Protein AF-A0A7W7MZM3-F1 (afdb_monomer_lite)

Radius of gyration: 17.09 Å; chains: 1; bounding box: 54×42×37 Å

Sequence (98 aa):
MDRCAGPLRHDLQAHPLDRPEAWRRADAWYTRTTGGRPVLLSVESFDHGFIARPAIPPPEAPDHVLIIDRDTAALTLWPAYATDTLATQYGRYRRGEL

Foldseek 3Di:
DDDDDDPPPPPPPLQQQDQVNLVVVVQVVVCVVVVNDGFQWDWDDDDFFIKIAGPDADPPHAQWIWTQGRRPRDTDIDHNDDPVVCVVVVVCVVVVND

Secondary structure (DSSP, 8-state):
--------------PPPPHHHHHHHHHHHHHHHTTS----EEEEEETTEEEEEESS--TTS-SEEEEEETTT--EEEEE---HHHHHHHHHHHHTT--

Organism: NCBI:txid79909

pLDDT: mean 77.46, std 14.19, range [42.84, 91.88]

Structure (mmCIF, N/CA/C/O backbone):
data_AF-A0A7W7MZM3-F1
#
_entry.id   AF-A0A7W7MZM3-F1
#
loop_
_atom_site.group_PDB
_atom_site.id
_atom_site.type_symbol
_atom_site.label_atom_id
_atom_site.label_alt_id
_atom_site.label_comp_id
_atom_site.label_asym_id
_atom_site.label_entity_id
_atom_site.label_seq_id
_atom_site.pdbx_PDB_ins_code
_atom_site.Cartn_x
_atom_site.Cartn_y
_atom_site.Cartn_z
_atom_site.occup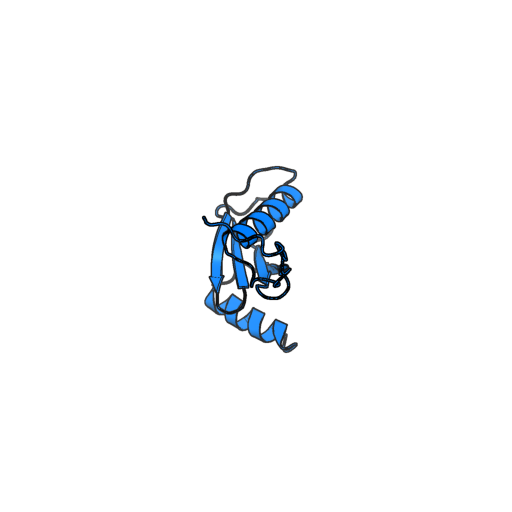ancy
_atom_site.B_iso_or_equiv
_atom_site.auth_seq_id
_atom_site.auth_comp_id
_atom_site.auth_asym_id
_atom_site.auth_atom_id
_atom_site.pdbx_PDB_model_num
ATOM 1 N N . MET A 1 1 ? -37.501 29.417 -17.110 1.00 42.84 1 MET A N 1
ATOM 2 C CA . MET A 1 1 ? -36.208 29.197 -17.785 1.00 42.84 1 MET A CA 1
ATOM 3 C C . MET A 1 1 ? -35.166 28.966 -16.714 1.00 42.84 1 MET A C 1
ATOM 5 O O . MET A 1 1 ? -34.917 29.834 -15.894 1.00 42.84 1 MET A O 1
ATOM 9 N N . ASP A 1 2 ? -34.709 27.726 -16.703 1.00 45.38 2 ASP A N 1
ATOM 10 C CA . ASP A 1 2 ? -33.687 27.083 -15.888 1.00 45.38 2 ASP A CA 1
ATOM 11 C C . ASP A 1 2 ? -32.364 27.870 -15.794 1.00 45.38 2 ASP A C 1
ATOM 13 O O . ASP A 1 2 ? -31.827 28.273 -16.827 1.00 45.38 2 ASP A O 1
ATOM 17 N N . ARG A 1 3 ? -31.805 28.033 -14.586 1.00 46.84 3 ARG A N 1
ATOM 18 C CA . ARG A 1 3 ? -30.580 27.323 -14.157 1.00 46.84 3 ARG A CA 1
ATOM 19 C C . ARG A 1 3 ? -30.093 27.785 -12.782 1.00 46.84 3 ARG A C 1
ATOM 21 O O . ARG A 1 3 ? -29.882 28.965 -12.520 1.00 46.84 3 ARG A O 1
ATOM 28 N N . CYS A 1 4 ? -29.890 26.786 -11.934 1.00 50.69 4 CYS A N 1
ATOM 29 C CA . CYS A 1 4 ? -29.319 26.841 -10.600 1.00 50.69 4 CYS A CA 1
ATOM 30 C C . CYS A 1 4 ? -27.889 27.405 -10.603 1.00 50.69 4 CYS A C 1
ATOM 32 O O . CYS A 1 4 ? -27.038 26.935 -11.353 1.00 50.69 4 CYS A O 1
ATOM 34 N N . ALA A 1 5 ? -27.606 28.330 -9.687 1.00 53.38 5 ALA A N 1
ATOM 35 C CA . ALA A 1 5 ? -26.254 28.665 -9.252 1.00 53.38 5 ALA A CA 1
ATOM 36 C C . ALA A 1 5 ? -26.147 28.348 -7.754 1.00 53.38 5 ALA A C 1
ATOM 38 O 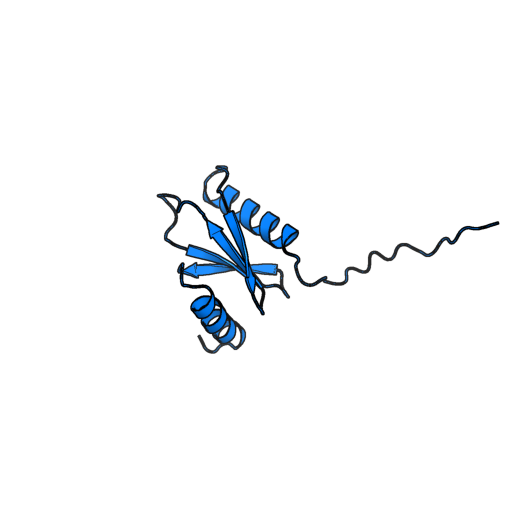O . ALA A 1 5 ? -26.272 29.221 -6.899 1.00 53.38 5 ALA A O 1
ATOM 39 N N . GLY A 1 6 ? -26.000 27.059 -7.437 1.00 50.56 6 GLY A N 1
ATOM 40 C CA . GLY A 1 6 ? -25.567 26.631 -6.110 1.00 50.56 6 GLY A CA 1
ATOM 41 C C . GLY A 1 6 ? -24.052 26.832 -6.002 1.00 50.56 6 GLY A C 1
ATOM 42 O O . GLY A 1 6 ? -23.345 26.503 -6.957 1.00 50.56 6 GLY A O 1
ATOM 43 N N . PRO A 1 7 ? -23.527 27.389 -4.898 1.00 50.47 7 PRO A N 1
ATOM 44 C CA . PRO A 1 7 ? -22.091 27.552 -4.738 1.00 50.47 7 PRO A CA 1
ATOM 45 C C . PRO A 1 7 ? -21.431 26.170 -4.738 1.00 50.47 7 PRO A C 1
ATOM 47 O O . PRO A 1 7 ? -21.814 25.301 -3.954 1.00 50.47 7 PRO A O 1
ATOM 50 N N . LEU A 1 8 ? -20.444 25.977 -5.617 1.00 49.19 8 LEU A N 1
ATOM 51 C CA . LEU A 1 8 ? -19.554 24.818 -5.612 1.00 49.19 8 LEU A CA 1
ATOM 52 C C . LEU A 1 8 ? -18.742 24.853 -4.315 1.00 49.19 8 LEU A C 1
ATOM 54 O O . LEU A 1 8 ? -17.628 25.374 -4.256 1.00 49.19 8 LEU A O 1
ATOM 58 N N . ARG A 1 9 ? -19.329 24.319 -3.246 1.00 46.00 9 ARG A N 1
ATOM 59 C CA . ARG A 1 9 ? -18.569 23.839 -2.108 1.00 46.00 9 ARG A CA 1
ATOM 60 C C . ARG A 1 9 ? -17.802 22.632 -2.622 1.00 46.00 9 ARG A C 1
ATOM 62 O O . ARG A 1 9 ? -18.361 21.555 -2.786 1.00 46.00 9 ARG A O 1
ATOM 69 N N . HIS A 1 10 ? -16.517 22.823 -2.899 1.00 51.19 10 HIS A N 1
ATOM 70 C CA . HIS A 1 10 ? -15.565 21.734 -2.752 1.00 51.19 10 HIS A CA 1
ATOM 71 C C . HIS A 1 10 ? -15.543 21.414 -1.260 1.00 51.19 10 HIS A C 1
ATOM 73 O O . HIS A 1 10 ? -14.664 21.864 -0.526 1.00 51.19 10 HIS A O 1
ATOM 79 N N . ASP A 1 11 ? -16.583 20.725 -0.791 1.00 44.84 11 ASP A N 1
ATOM 80 C CA . ASP A 1 11 ? -16.490 19.978 0.436 1.00 44.84 11 ASP A CA 1
ATOM 81 C C . ASP A 1 11 ? -15.288 19.063 0.210 1.00 44.84 11 ASP A C 1
ATOM 83 O O . ASP A 1 11 ? -15.345 18.093 -0.544 1.00 44.84 11 ASP A O 1
ATOM 87 N N . LEU A 1 12 ? -14.164 19.422 0.829 1.00 52.12 12 LEU A N 1
ATOM 88 C CA . LEU A 1 12 ? -13.101 18.506 1.206 1.00 52.12 12 LEU A CA 1
ATOM 89 C C . LEU A 1 12 ? -13.717 17.488 2.175 1.00 52.12 12 LEU A C 1
ATOM 91 O O . LEU A 1 12 ? -13.302 17.369 3.325 1.00 52.12 12 LEU A O 1
ATOM 95 N N . GLN A 1 13 ? -14.748 16.758 1.735 1.00 47.34 13 GLN A N 1
ATOM 96 C CA . GLN A 1 13 ? -14.983 15.442 2.265 1.00 47.34 13 GLN A CA 1
ATOM 97 C C . GLN A 1 13 ? -13.654 14.756 2.014 1.00 47.34 13 GLN A C 1
ATOM 99 O O . GLN A 1 13 ? -13.225 14.612 0.868 1.00 47.34 13 GLN A O 1
ATOM 104 N N . ALA A 1 14 ? -12.956 14.438 3.098 1.00 52.91 14 ALA A N 1
ATOM 105 C CA . ALA A 1 14 ? -11.931 13.423 3.087 1.00 52.91 14 ALA A CA 1
ATOM 106 C C . ALA A 1 14 ? -12.628 12.161 2.570 1.00 52.91 14 ALA A C 1
ATOM 108 O O . ALA A 1 14 ? -13.188 11.377 3.333 1.00 52.91 14 ALA A O 1
ATOM 109 N N . HIS A 1 15 ? -12.756 12.058 1.249 1.00 58.44 15 HIS A N 1
ATOM 110 C CA . HIS A 1 15 ? -13.310 10.892 0.620 1.00 58.44 15 HIS A CA 1
ATOM 111 C C . HIS A 1 15 ? -12.348 9.773 0.979 1.00 58.44 15 HIS A C 1
ATOM 113 O O . HIS A 1 15 ? -11.133 9.970 0.844 1.00 58.44 15 HIS A O 1
ATOM 119 N N . PRO A 1 16 ? -12.869 8.637 1.474 1.00 69.69 16 PRO A N 1
ATOM 120 C CA . PRO A 1 16 ? -12.045 7.470 1.702 1.00 69.69 16 PRO A CA 1
ATOM 121 C C . PRO A 1 16 ? -11.203 7.260 0.454 1.00 69.69 16 PRO A C 1
ATOM 123 O O . PRO A 1 16 ? -11.744 7.288 -0.656 1.00 69.69 16 PRO A O 1
ATOM 126 N N . LEU A 1 17 ? -9.893 7.134 0.643 1.00 82.00 17 LEU A N 1
ATOM 127 C CA . LEU A 1 17 ? -8.943 7.038 -0.452 1.00 82.00 17 LEU A CA 1
ATOM 128 C C . LEU A 1 17 ? -9.449 6.015 -1.476 1.00 82.00 17 LEU A C 1
ATOM 130 O O . LEU A 1 17 ? -9.841 4.898 -1.118 1.00 82.00 17 LEU A O 1
ATOM 134 N N . ASP A 1 18 ? -9.510 6.423 -2.739 1.00 85.00 18 ASP A N 1
ATOM 135 C CA . ASP A 1 18 ? -9.975 5.564 -3.816 1.00 85.00 18 ASP A CA 1
ATOM 136 C C . ASP A 1 18 ? -8.805 4.783 -4.434 1.00 85.00 18 ASP A C 1
ATOM 138 O O . ASP A 1 18 ? -7.625 5.034 -4.169 1.00 85.00 18 ASP A O 1
ATOM 142 N N . ARG A 1 19 ? -9.132 3.769 -5.243 1.00 85.12 19 ARG A N 1
ATOM 143 C CA . ARG A 1 19 ? -8.116 2.921 -5.881 1.00 85.12 19 ARG A CA 1
ATOM 144 C C . ARG A 1 19 ? -7.213 3.710 -6.850 1.00 85.12 19 ARG A C 1
ATOM 146 O O . ARG A 1 19 ? -6.003 3.487 -6.797 1.00 85.12 19 ARG A O 1
ATOM 153 N N . PRO A 1 20 ? -7.732 4.597 -7.725 1.00 88.44 20 PRO A N 1
ATOM 154 C CA . PRO A 1 20 ? -6.884 5.414 -8.596 1.00 88.44 20 PRO A CA 1
ATOM 155 C C . PRO A 1 20 ? -5.883 6.284 -7.830 1.00 88.44 20 PRO A C 1
ATOM 157 O O . PRO A 1 20 ? -4.718 6.382 -8.216 1.00 88.44 20 PRO A O 1
ATOM 160 N N . GLU A 1 21 ? -6.307 6.882 -6.722 1.00 87.50 21 GLU A N 1
ATOM 161 C CA . GLU A 1 21 ? -5.454 7.716 -5.890 1.00 87.50 21 GLU A CA 1
ATOM 162 C C . GLU A 1 21 ? -4.434 6.890 -5.097 1.00 87.50 21 GLU A C 1
ATOM 164 O O . GLU A 1 21 ? -3.276 7.299 -4.974 1.00 87.50 21 GLU A O 1
ATOM 169 N N . ALA A 1 22 ? -4.816 5.699 -4.622 1.00 90.50 22 ALA A N 1
ATOM 170 C CA . ALA A 1 22 ? -3.877 4.731 -4.051 1.00 90.50 22 ALA A CA 1
ATOM 171 C C . ALA A 1 22 ? -2.751 4.403 -5.034 1.00 90.50 22 ALA A C 1
ATOM 173 O O . ALA A 1 22 ? -1.574 4.424 -4.671 1.00 90.50 22 ALA A O 1
ATOM 174 N N . TRP A 1 23 ? -3.119 4.143 -6.291 1.00 89.06 23 TRP A N 1
ATOM 175 C CA . TRP A 1 23 ? -2.167 3.840 -7.350 1.00 89.06 23 TRP A CA 1
ATOM 176 C C . TRP A 1 23 ? -1.236 5.017 -7.625 1.00 89.06 23 TRP A C 1
ATOM 178 O O . TRP A 1 23 ? -0.025 4.825 -7.620 1.00 89.06 23 TRP A O 1
ATOM 188 N N . ARG A 1 24 ? -1.764 6.244 -7.756 1.00 88.00 24 ARG A N 1
ATOM 189 C CA . ARG A 1 24 ? -0.929 7.443 -7.960 1.00 88.00 24 ARG A CA 1
ATOM 190 C C . ARG A 1 24 ? 0.084 7.650 -6.836 1.00 88.00 24 ARG A C 1
ATOM 192 O O . ARG A 1 24 ? 1.234 7.988 -7.105 1.00 88.00 24 ARG A O 1
ATOM 199 N N . ARG A 1 25 ? -0.323 7.444 -5.580 1.00 89.38 25 ARG A N 1
ATOM 200 C CA . ARG A 1 25 ? 0.579 7.578 -4.425 1.00 89.38 25 ARG A CA 1
ATOM 201 C C . ARG A 1 25 ? 1.652 6.494 -4.401 1.00 89.38 25 ARG A C 1
ATOM 203 O O . ARG A 1 25 ? 2.811 6.804 -4.132 1.00 89.38 25 ARG A O 1
ATOM 210 N N . ALA A 1 26 ? 1.277 5.252 -4.698 1.00 89.44 26 ALA A N 1
ATOM 211 C CA . ALA A 1 26 ? 2.225 4.150 -4.790 1.00 89.44 26 ALA A CA 1
ATOM 212 C C . ALA A 1 26 ? 3.234 4.376 -5.924 1.00 89.44 26 ALA A C 1
ATOM 214 O O . ALA A 1 26 ? 4.437 4.301 -5.691 1.00 89.44 26 ALA A O 1
ATOM 215 N N . ASP A 1 27 ? 2.758 4.723 -7.118 1.00 86.81 27 ASP A N 1
ATOM 216 C CA . ASP A 1 27 ? 3.593 4.987 -8.291 1.00 86.81 27 ASP A CA 1
ATOM 217 C C . ASP A 1 27 ? 4.592 6.125 -8.041 1.00 86.81 27 ASP A C 1
ATOM 219 O O . ASP A 1 27 ? 5.791 5.965 -8.277 1.00 86.81 27 ASP A O 1
ATOM 223 N N . ALA A 1 28 ? 4.140 7.233 -7.443 1.00 88.44 28 ALA A N 1
ATOM 224 C CA . ALA A 1 28 ? 5.017 8.337 -7.063 1.00 88.44 28 ALA A CA 1
ATOM 225 C C . ALA A 1 28 ? 6.085 7.914 -6.037 1.00 88.44 28 ALA A C 1
ATOM 227 O O . ALA A 1 28 ? 7.241 8.335 -6.140 1.00 88.44 28 ALA A O 1
ATOM 228 N N . TRP A 1 29 ? 5.722 7.077 -5.058 1.00 87.50 29 TRP A N 1
ATOM 229 C CA . TRP A 1 29 ? 6.666 6.556 -4.068 1.00 87.50 29 TRP A CA 1
ATOM 230 C C . TRP A 1 29 ? 7.714 5.650 -4.724 1.00 87.50 29 TRP A C 1
ATOM 232 O O . TRP A 1 29 ? 8.908 5.895 -4.575 1.00 87.50 29 TRP A O 1
ATOM 242 N N . TYR A 1 30 ? 7.292 4.658 -5.512 1.00 82.25 30 TYR A N 1
ATOM 243 C CA . TYR A 1 30 ? 8.206 3.720 -6.172 1.00 82.25 30 TYR A CA 1
ATOM 244 C C . TYR A 1 30 ? 9.088 4.399 -7.221 1.00 82.25 30 TYR A C 1
ATOM 246 O O . TYR A 1 30 ? 10.285 4.116 -7.278 1.00 82.25 30 TYR A O 1
ATOM 254 N N . THR A 1 31 ? 8.547 5.338 -8.000 1.00 83.94 31 THR A N 1
ATOM 255 C CA . THR A 1 31 ? 9.326 6.145 -8.951 1.00 83.94 31 THR A CA 1
ATOM 256 C C . THR A 1 31 ? 10.409 6.936 -8.221 1.00 83.94 31 THR A C 1
ATOM 258 O O . THR A 1 31 ? 11.553 6.983 -8.669 1.00 83.94 31 THR A O 1
ATOM 261 N N . ARG A 1 32 ? 10.097 7.513 -7.054 1.00 83.50 32 ARG A N 1
ATOM 262 C CA . ARG A 1 32 ? 11.085 8.226 -6.233 1.00 83.50 32 ARG A CA 1
ATOM 263 C C . ARG A 1 32 ? 12.168 7.293 -5.693 1.00 83.50 32 ARG A C 1
ATOM 265 O O . ARG A 1 32 ? 13.342 7.647 -5.745 1.00 83.50 32 ARG A O 1
ATOM 272 N N . THR A 1 33 ? 11.785 6.121 -5.194 1.00 79.44 33 THR A N 1
ATOM 273 C CA . THR A 1 33 ? 12.711 5.159 -4.572 1.00 79.44 33 THR A CA 1
ATOM 274 C C . THR A 1 33 ? 13.619 4.473 -5.596 1.00 79.44 33 THR A C 1
ATOM 276 O O . THR A 1 33 ? 14.765 4.172 -5.289 1.00 79.44 33 THR A O 1
ATOM 279 N N . THR A 1 34 ? 13.153 4.271 -6.830 1.00 75.06 34 THR A N 1
ATOM 280 C CA . THR A 1 34 ? 13.920 3.612 -7.910 1.00 75.06 34 THR A CA 1
ATOM 281 C C . THR A 1 34 ? 14.687 4.585 -8.813 1.00 75.06 34 THR A C 1
ATOM 283 O O . THR A 1 34 ? 15.141 4.209 -9.896 1.00 75.06 34 THR A O 1
ATOM 286 N N . GLY A 1 35 ? 14.820 5.851 -8.405 1.00 79.81 35 GLY A N 1
ATOM 287 C CA . GLY A 1 35 ? 15.556 6.857 -9.173 1.00 79.81 35 GLY A CA 1
ATOM 288 C C . GLY A 1 35 ? 14.888 7.240 -10.499 1.00 79.81 35 GLY A C 1
ATOM 289 O O . GLY A 1 35 ? 15.578 7.570 -11.460 1.00 79.81 35 GLY A O 1
ATOM 290 N N . GLY A 1 36 ? 13.557 7.185 -10.568 1.00 74.50 36 GLY A N 1
ATOM 291 C CA . GLY A 1 36 ? 12.768 7.595 -11.732 1.00 74.50 36 GLY A CA 1
ATOM 292 C C . GLY A 1 36 ? 12.382 6.464 -12.685 1.00 74.50 36 GLY A C 1
ATOM 293 O O . GLY A 1 36 ? 11.909 6.741 -13.786 1.00 74.50 36 GLY A O 1
ATOM 294 N N . ARG A 1 37 ? 12.591 5.197 -12.305 1.00 73.69 37 ARG A N 1
ATOM 295 C CA . ARG A 1 37 ? 12.220 4.056 -13.149 1.00 73.69 37 ARG A CA 1
ATOM 296 C C . ARG A 1 37 ? 10.743 3.704 -12.944 1.00 73.69 37 ARG A C 1
ATOM 298 O O . ARG A 1 37 ? 10.318 3.553 -11.801 1.00 73.69 37 ARG A O 1
ATOM 305 N N . PRO A 1 38 ? 9.959 3.535 -14.022 1.00 70.50 38 PRO A N 1
ATOM 306 C CA . PRO A 1 38 ? 8.585 3.078 -13.889 1.00 70.50 38 PRO A CA 1
ATOM 307 C C . PRO A 1 38 ? 8.577 1.655 -13.321 1.00 70.50 38 PRO A C 1
ATOM 309 O O . PRO A 1 38 ? 9.232 0.758 -13.857 1.00 70.50 38 PRO A O 1
ATOM 312 N N . VAL A 1 39 ? 7.837 1.452 -12.233 1.00 77.44 39 VAL A N 1
ATOM 313 C CA . VAL A 1 39 ? 7.641 0.139 -11.611 1.00 77.44 39 VAL A CA 1
ATOM 314 C C . VAL A 1 39 ? 6.236 -0.329 -11.947 1.00 77.44 39 VAL A C 1
ATOM 316 O O . VAL A 1 39 ? 5.262 0.381 -11.712 1.00 77.44 39 VAL A O 1
ATOM 319 N N . LEU A 1 40 ? 6.110 -1.537 -12.497 1.00 82.56 40 LEU A N 1
ATOM 320 C CA . LEU A 1 40 ? 4.796 -2.128 -12.719 1.00 82.56 40 LEU A CA 1
ATOM 321 C C . LEU A 1 40 ? 4.201 -2.516 -11.361 1.00 82.56 40 LEU A C 1
ATOM 323 O O . LEU A 1 40 ? 4.717 -3.412 -10.694 1.00 82.56 40 LEU A O 1
ATOM 327 N N . LEU A 1 41 ? 3.134 -1.831 -10.953 1.00 85.38 41 LEU A N 1
ATOM 328 C CA . LEU A 1 41 ? 2.502 -1.989 -9.644 1.00 85.38 41 LEU A CA 1
ATOM 329 C C . LEU A 1 41 ? 1.082 -2.532 -9.784 1.00 85.38 41 LEU A C 1
ATOM 331 O O . LEU A 1 41 ? 0.284 -2.019 -10.569 1.00 85.38 41 LEU A O 1
ATOM 335 N N . SER A 1 42 ? 0.758 -3.530 -8.968 1.00 87.19 42 SER A N 1
ATOM 336 C CA . SER A 1 42 ? -0.608 -4.002 -8.744 1.00 87.19 42 SER A CA 1
ATOM 337 C C . SER A 1 42 ? -1.130 -3.423 -7.437 1.00 87.19 42 SER A C 1
ATOM 339 O O . SER A 1 42 ? -0.447 -3.490 -6.419 1.00 87.19 42 SER A O 1
ATOM 341 N N . VAL A 1 43 ? -2.331 -2.843 -7.461 1.00 89.12 43 VAL A N 1
ATOM 342 C CA . VAL A 1 43 ? -2.979 -2.282 -6.270 1.00 89.12 43 VAL A CA 1
ATOM 343 C C . VAL A 1 43 ? -4.221 -3.092 -5.938 1.00 89.12 43 VAL A C 1
ATOM 345 O O . VAL A 1 43 ? -5.202 -3.089 -6.684 1.00 89.12 43 VAL A O 1
ATOM 348 N N . GLU A 1 44 ? -4.184 -3.755 -4.792 1.00 89.88 44 GLU A N 1
ATOM 349 C CA . GLU A 1 44 ? -5.273 -4.564 -4.258 1.00 89.88 44 GLU A CA 1
ATOM 350 C C . GLU A 1 44 ? -5.961 -3.814 -3.118 1.00 89.88 44 GLU A C 1
ATOM 352 O O . GLU A 1 44 ? -5.310 -3.262 -2.238 1.00 89.88 44 GLU A O 1
ATOM 357 N N . SER A 1 45 ? -7.290 -3.763 -3.127 1.00 86.75 45 SER A N 1
ATOM 358 C CA . SER A 1 45 ? -8.070 -3.166 -2.039 1.00 86.75 45 SER A CA 1
ATOM 359 C C . SER A 1 45 ? -8.348 -4.191 -0.946 1.00 86.75 45 SER A C 1
ATOM 361 O O . SER A 1 45 ? -8.727 -5.316 -1.265 1.00 86.75 45 SER A O 1
ATOM 363 N N . PHE A 1 46 ? -8.259 -3.773 0.313 1.00 85.56 46 PHE A N 1
ATOM 364 C CA . PHE A 1 46 ? -8.675 -4.553 1.480 1.00 85.56 46 PHE A CA 1
ATOM 365 C C . PHE A 1 46 ? -9.468 -3.670 2.458 1.00 85.56 46 PHE A C 1
ATOM 367 O O . PHE A 1 46 ? -9.662 -2.478 2.207 1.00 85.56 46 PHE A O 1
ATOM 374 N N . ASP A 1 47 ? -9.937 -4.243 3.566 1.00 83.19 47 ASP A N 1
ATOM 375 C CA . ASP A 1 47 ? -10.877 -3.581 4.485 1.00 83.19 47 ASP A CA 1
ATOM 376 C C . ASP A 1 47 ? -10.376 -2.237 5.033 1.00 83.19 47 ASP A C 1
ATOM 378 O O . ASP A 1 47 ? -11.155 -1.293 5.169 1.00 83.19 47 ASP A O 1
ATOM 382 N N . HIS A 1 48 ? -9.072 -2.113 5.292 1.00 82.88 48 HIS A N 1
ATOM 383 C CA . HIS A 1 48 ? -8.486 -0.922 5.918 1.00 82.88 48 HIS A CA 1
ATOM 384 C C . HIS A 1 48 ? -7.691 -0.028 4.957 1.00 82.88 48 HIS A C 1
ATOM 386 O O . HIS A 1 48 ? -7.136 0.986 5.385 1.00 82.88 48 HIS A O 1
ATOM 392 N N . GLY A 1 49 ? -7.607 -0.374 3.670 1.00 89.75 49 GLY A N 1
ATOM 393 C CA . GLY A 1 49 ? -6.684 0.314 2.776 1.00 89.75 49 GLY A CA 1
ATOM 394 C C . GLY A 1 49 ? -6.474 -0.347 1.427 1.00 89.75 49 GLY A C 1
ATOM 395 O O . GLY A 1 49 ? -7.312 -1.086 0.905 1.00 89.75 49 GLY A O 1
ATOM 396 N N . PHE A 1 50 ? -5.302 -0.074 0.871 1.00 91.56 50 PHE A N 1
ATOM 397 C CA . PHE A 1 50 ? -4.826 -0.670 -0.365 1.00 91.56 50 PHE A CA 1
ATOM 398 C C . PHE A 1 50 ? -3.414 -1.201 -0.177 1.00 91.56 50 PHE A C 1
ATOM 400 O O . PHE A 1 50 ? -2.612 -0.608 0.538 1.00 91.56 50 PHE A O 1
ATOM 407 N N . ILE A 1 51 ? -3.112 -2.312 -0.830 1.00 91.12 51 ILE A N 1
ATOM 408 C CA . ILE A 1 51 ? -1.788 -2.920 -0.870 1.00 91.12 51 ILE A CA 1
ATOM 409 C C . ILE A 1 51 ? -1.261 -2.707 -2.281 1.00 91.12 51 ILE A C 1
ATOM 411 O O . ILE A 1 51 ? -1.843 -3.209 -3.241 1.00 91.12 51 ILE A O 1
ATOM 415 N N . ALA A 1 52 ? -0.172 -1.961 -2.412 1.00 90.50 52 ALA A N 1
ATOM 416 C CA . ALA A 1 52 ? 0.562 -1.823 -3.656 1.00 90.50 52 ALA A CA 1
ATOM 417 C C . ALA A 1 52 ? 1.742 -2.797 -3.666 1.00 90.50 52 ALA A C 1
ATOM 419 O O . ALA A 1 52 ? 2.624 -2.747 -2.803 1.00 90.50 52 ALA A O 1
ATOM 420 N N . ARG A 1 53 ? 1.739 -3.688 -4.656 1.00 87.31 53 ARG A N 1
ATOM 421 C CA . ARG A 1 53 ? 2.760 -4.712 -4.865 1.00 87.31 53 ARG A CA 1
ATOM 422 C C . ARG A 1 53 ? 3.489 -4.470 -6.182 1.00 87.31 53 ARG A C 1
ATOM 424 O O . ARG A 1 53 ? 2.821 -4.320 -7.208 1.00 87.31 53 ARG A O 1
ATOM 431 N N . PRO A 1 54 ? 4.828 -4.464 -6.197 1.00 84.00 54 PRO A N 1
ATOM 432 C CA . PRO A 1 54 ? 5.577 -4.474 -7.442 1.00 84.00 54 PRO A CA 1
ATOM 433 C C . PRO A 1 54 ? 5.441 -5.846 -8.111 1.00 84.00 54 PRO A C 1
ATOM 435 O O . PRO A 1 54 ? 5.585 -6.879 -7.465 1.00 84.00 54 PRO A O 1
ATOM 438 N N . ALA A 1 55 ? 5.152 -5.861 -9.411 1.00 77.75 55 ALA A N 1
ATOM 439 C CA . ALA A 1 55 ? 5.080 -7.087 -10.207 1.00 77.75 55 ALA A CA 1
ATOM 440 C C . ALA A 1 55 ? 6.467 -7.707 -10.435 1.00 77.75 55 ALA A C 1
ATOM 442 O O . ALA A 1 55 ? 6.585 -8.911 -10.641 1.00 77.75 55 ALA A O 1
ATOM 443 N N . ILE A 1 56 ? 7.511 -6.876 -10.406 1.00 70.69 56 ILE A N 1
ATOM 444 C CA . ILE A 1 56 ? 8.909 -7.296 -10.465 1.00 70.69 56 ILE A CA 1
ATOM 445 C C . ILE A 1 56 ? 9.613 -6.624 -9.283 1.00 70.69 56 ILE A C 1
ATOM 447 O O . ILE A 1 56 ? 9.646 -5.388 -9.252 1.00 70.69 56 ILE A O 1
ATOM 451 N N . PRO A 1 57 ? 10.148 -7.385 -8.311 1.00 64.50 57 PRO A N 1
ATOM 452 C CA . PRO A 1 57 ? 10.896 -6.797 -7.211 1.00 64.50 57 PRO A CA 1
ATOM 453 C C . PRO A 1 57 ? 12.131 -6.080 -7.777 1.00 64.50 57 PRO A C 1
ATOM 455 O O . PRO A 1 57 ? 12.884 -6.674 -8.559 1.00 64.50 57 PRO A O 1
ATOM 458 N N . PRO A 1 58 ? 12.344 -4.792 -7.452 1.00 61.69 58 PRO A N 1
ATOM 459 C CA . PRO A 1 58 ? 13.572 -4.112 -7.828 1.00 61.69 58 PRO A CA 1
ATOM 460 C C . PRO A 1 58 ? 14.765 -4.851 -7.207 1.00 61.69 58 PRO A C 1
ATOM 462 O O . PRO A 1 58 ? 14.690 -5.207 -6.035 1.00 61.69 58 PRO A O 1
ATOM 465 N N . PRO A 1 59 ? 15.893 -5.018 -7.917 1.00 60.34 59 PRO A N 1
ATOM 466 C CA . PRO A 1 59 ? 17.081 -5.670 -7.353 1.00 60.34 59 PRO A CA 1
ATOM 467 C C . PRO A 1 59 ? 17.640 -4.938 -6.118 1.00 60.34 59 PRO A C 1
ATOM 469 O O . PRO A 1 59 ? 18.418 -5.508 -5.362 1.00 60.34 59 PRO A O 1
ATOM 472 N N . GLU A 1 60 ? 17.239 -3.679 -5.923 1.00 59.41 60 GLU A N 1
ATOM 473 C CA . GLU A 1 60 ? 17.701 -2.770 -4.871 1.00 59.41 60 GLU A CA 1
ATOM 474 C C . GLU A 1 60 ? 16.676 -2.582 -3.737 1.00 59.41 60 GLU A C 1
ATOM 476 O O . GLU A 1 60 ? 17.007 -2.002 -2.704 1.00 59.41 60 GLU A O 1
ATOM 481 N N . ALA A 1 61 ? 15.436 -3.055 -3.909 1.00 55.12 61 ALA A N 1
ATOM 482 C CA . ALA A 1 61 ? 14.397 -2.953 -2.891 1.00 55.12 61 ALA A CA 1
ATOM 483 C C . ALA A 1 61 ? 14.134 -4.352 -2.315 1.00 55.12 61 ALA A C 1
ATOM 485 O O . ALA A 1 61 ? 13.835 -5.267 -3.082 1.00 55.12 61 ALA A O 1
ATOM 486 N N . PRO A 1 62 ? 14.223 -4.545 -0.988 1.00 56.66 62 PRO A N 1
ATOM 487 C CA . PRO A 1 62 ? 13.826 -5.810 -0.385 1.00 56.66 62 PRO A CA 1
ATOM 488 C C . PRO A 1 62 ? 12.351 -6.095 -0.701 1.00 56.66 62 PRO A C 1
ATOM 490 O O . PRO A 1 62 ? 11.600 -5.150 -0.956 1.00 56.66 62 PRO A O 1
ATOM 493 N N . ASP A 1 63 ? 11.949 -7.373 -0.688 1.00 71.88 63 ASP A N 1
ATOM 494 C CA . ASP A 1 63 ? 10.573 -7.842 -0.926 1.00 71.88 63 ASP A CA 1
ATOM 495 C C . ASP A 1 63 ? 9.590 -7.186 0.057 1.00 71.88 63 ASP A C 1
ATOM 497 O O . ASP A 1 63 ? 9.230 -7.711 1.118 1.00 71.88 63 ASP A O 1
ATOM 501 N N . HIS A 1 64 ? 9.178 -5.978 -0.296 1.00 81.94 64 HIS A N 1
ATOM 502 C CA . HIS A 1 64 ? 8.353 -5.103 0.499 1.00 81.94 64 HIS A CA 1
ATOM 503 C C . HIS A 1 64 ? 7.195 -4.599 -0.345 1.00 81.94 64 HIS A C 1
ATOM 505 O O . HIS A 1 64 ? 7.328 -4.259 -1.524 1.00 81.94 64 HIS A O 1
ATOM 511 N N . VAL A 1 65 ? 6.046 -4.520 0.304 1.00 87.56 65 VAL A N 1
ATOM 512 C CA . VAL A 1 65 ? 4.809 -4.000 -0.255 1.00 87.56 65 VAL A CA 1
ATOM 513 C C . VAL A 1 65 ? 4.439 -2.728 0.480 1.00 87.56 65 VAL A C 1
ATOM 515 O O . VAL A 1 65 ? 4.726 -2.563 1.669 1.00 87.56 65 VAL A O 1
ATOM 518 N N . LEU A 1 66 ? 3.798 -1.816 -0.235 1.00 89.25 66 LEU A N 1
ATOM 519 C CA . LEU A 1 66 ? 3.368 -0.551 0.329 1.00 89.25 66 LEU A CA 1
ATOM 520 C C . LEU A 1 66 ? 1.894 -0.659 0.710 1.00 89.25 66 LEU A C 1
ATOM 522 O O . LEU A 1 66 ? 1.050 -0.924 -0.143 1.00 89.25 66 LEU A O 1
ATOM 526 N N . ILE A 1 67 ? 1.575 -0.449 1.982 1.00 90.38 67 ILE A N 1
ATOM 527 C CA . ILE A 1 67 ? 0.195 -0.317 2.443 1.00 90.38 67 ILE A CA 1
ATOM 528 C C . ILE A 1 67 ? -0.166 1.165 2.471 1.00 90.38 67 ILE A C 1
ATOM 530 O O . ILE A 1 67 ? 0.532 1.973 3.086 1.00 90.38 67 ILE A O 1
ATOM 534 N N . ILE A 1 68 ? -1.270 1.503 1.809 1.00 91.88 68 ILE A N 1
ATOM 535 C CA . ILE A 1 68 ? -1.876 2.829 1.799 1.00 91.88 68 ILE A CA 1
ATOM 536 C C . ILE A 1 68 ? -3.122 2.789 2.677 1.00 91.88 68 ILE A C 1
ATOM 538 O O . ILE A 1 68 ? -4.092 2.099 2.353 1.00 91.88 68 ILE A O 1
ATOM 542 N N . ASP A 1 69 ? -3.100 3.532 3.779 1.00 88.94 69 ASP A N 1
ATOM 543 C CA . ASP A 1 69 ? -4.243 3.642 4.679 1.00 88.94 69 ASP A CA 1
ATOM 544 C C . ASP A 1 69 ? -5.393 4.395 4.000 1.00 88.94 69 ASP A C 1
ATOM 546 O O . ASP A 1 69 ? -5.197 5.482 3.446 1.00 88.94 69 ASP A O 1
ATOM 550 N N . ARG A 1 70 ? -6.603 3.828 4.035 1.00 86.62 70 ARG A N 1
ATOM 551 C CA . ARG A 1 70 ? -7.759 4.443 3.366 1.00 86.62 70 ARG A CA 1
ATOM 552 C C . ARG A 1 70 ? -8.234 5.728 4.050 1.00 86.62 70 ARG A C 1
ATOM 554 O O . ARG A 1 70 ? -8.760 6.603 3.363 1.00 86.62 70 ARG A O 1
ATOM 561 N N . ASP A 1 71 ? -8.062 5.828 5.365 1.00 85.25 71 ASP A N 1
ATOM 562 C CA . ASP A 1 71 ? -8.620 6.913 6.177 1.00 85.25 71 ASP A CA 1
ATOM 563 C C . ASP A 1 71 ? -7.669 8.116 6.232 1.00 85.25 71 ASP A C 1
ATOM 565 O O . ASP A 1 71 ? -8.096 9.269 6.214 1.00 85.25 71 ASP A O 1
ATOM 569 N N . THR A 1 72 ? -6.365 7.848 6.282 1.00 83.25 72 THR A N 1
ATOM 570 C CA . THR A 1 72 ? -5.316 8.859 6.490 1.00 83.25 72 THR A CA 1
ATOM 571 C C . THR A 1 72 ? -4.439 9.098 5.267 1.00 83.25 72 THR A C 1
ATOM 573 O O . THR A 1 72 ? -3.643 10.036 5.262 1.00 83.25 72 THR A O 1
ATOM 576 N N . ALA A 1 73 ? -4.547 8.255 4.235 1.00 83.94 73 ALA A N 1
ATOM 577 C CA . ALA A 1 73 ? -3.636 8.232 3.092 1.00 83.94 73 ALA A CA 1
ATOM 578 C C . ALA A 1 73 ? -2.154 8.022 3.463 1.00 83.94 73 ALA A C 1
ATOM 580 O O . ALA A 1 73 ? -1.265 8.313 2.658 1.00 83.94 73 ALA A O 1
ATOM 581 N N . ALA A 1 74 ? -1.882 7.511 4.669 1.00 87.81 74 ALA A N 1
ATOM 582 C CA . ALA A 1 74 ? -0.537 7.201 5.123 1.00 87.81 74 ALA A CA 1
ATOM 583 C C . ALA A 1 74 ? 0.047 6.030 4.324 1.00 87.81 74 ALA A C 1
ATOM 585 O O . ALA A 1 74 ? -0.636 5.044 4.049 1.00 87.81 74 ALA A O 1
ATOM 586 N N . LEU A 1 75 ? 1.326 6.143 3.970 1.00 89.44 75 LEU A N 1
ATOM 587 C CA . LEU A 1 75 ? 2.080 5.106 3.274 1.00 89.44 75 LEU A CA 1
ATOM 588 C C . LEU A 1 75 ? 2.972 4.393 4.285 1.00 89.44 75 LEU A C 1
ATOM 590 O O . LEU A 1 75 ? 3.816 5.026 4.920 1.00 89.44 75 LEU A O 1
ATOM 594 N N . THR A 1 76 ? 2.799 3.083 4.425 1.00 88.94 76 THR A N 1
ATOM 595 C CA . THR A 1 76 ? 3.608 2.251 5.323 1.00 88.94 76 THR A CA 1
ATOM 596 C C . THR A 1 76 ? 4.239 1.110 4.546 1.00 88.94 76 THR A C 1
ATOM 598 O O . THR A 1 76 ? 3.598 0.486 3.702 1.00 88.94 76 THR A O 1
ATOM 601 N N . LEU A 1 77 ? 5.519 0.853 4.803 1.00 88.19 77 LEU A N 1
ATOM 602 C CA . LEU A 1 77 ? 6.257 -0.221 4.152 1.00 88.19 77 LEU A CA 1
ATOM 603 C C . LEU A 1 77 ? 6.146 -1.488 4.997 1.00 88.19 77 LEU A C 1
ATOM 605 O O . LEU A 1 77 ? 6.453 -1.466 6.188 1.00 88.19 77 LEU A O 1
ATOM 609 N N . TRP A 1 78 ? 5.722 -2.581 4.376 1.00 87.56 78 TRP A N 1
ATOM 610 C CA . TRP A 1 78 ? 5.552 -3.874 5.026 1.00 87.56 78 TRP A CA 1
ATOM 611 C C . TRP A 1 78 ? 6.333 -4.952 4.275 1.00 87.56 78 TRP A C 1
ATOM 613 O O . TRP A 1 78 ? 6.510 -4.843 3.062 1.00 87.56 78 TRP A O 1
ATOM 623 N N . PRO A 1 79 ? 6.790 -6.022 4.946 1.00 84.25 79 PRO A N 1
ATOM 624 C CA . PRO A 1 79 ? 7.280 -7.215 4.257 1.00 84.25 79 PRO A CA 1
ATOM 625 C C . PRO A 1 79 ? 6.224 -7.762 3.288 1.00 84.25 79 PRO A C 1
ATOM 627 O O . PRO A 1 79 ? 5.030 -7.657 3.574 1.00 84.25 79 PRO A O 1
ATOM 630 N N . ALA A 1 80 ? 6.639 -8.347 2.161 1.00 81.38 80 ALA A N 1
ATOM 631 C CA . ALA A 1 80 ? 5.749 -8.881 1.126 1.00 81.38 80 ALA A CA 1
ATOM 632 C C . ALA A 1 80 ? 5.011 -10.167 1.552 1.00 81.38 80 ALA A C 1
ATOM 634 O O . ALA A 1 80 ? 5.154 -11.231 0.955 1.00 81.38 80 ALA A O 1
ATOM 635 N N . TYR A 1 81 ? 4.200 -10.073 2.602 1.00 82.19 81 TYR A N 1
ATOM 636 C CA . TYR A 1 81 ? 3.325 -11.149 3.042 1.00 82.19 81 TYR A CA 1
ATOM 637 C C . TYR A 1 81 ? 2.076 -11.273 2.153 1.00 82.19 81 TYR A C 1
ATOM 639 O O . TYR A 1 81 ? 1.704 -10.367 1.395 1.00 82.19 81 TYR A O 1
ATOM 647 N N . ALA A 1 82 ? 1.390 -12.411 2.278 1.00 82.19 82 ALA A N 1
ATOM 648 C CA . ALA A 1 82 ? 0.082 -12.627 1.667 1.00 82.19 82 ALA A CA 1
ATOM 649 C C . ALA A 1 82 ? -0.938 -11.578 2.147 1.00 82.1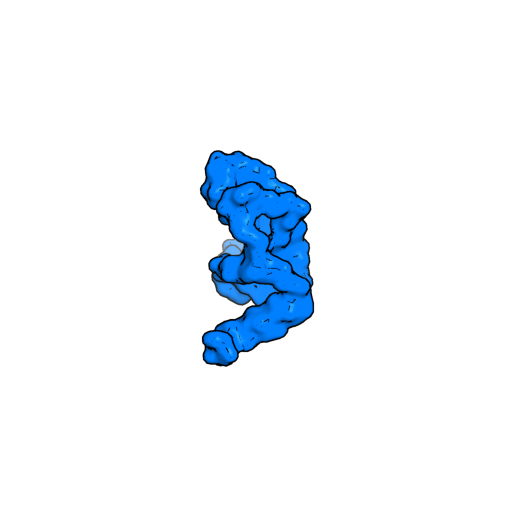9 82 ALA A C 1
ATOM 651 O O . ALA A 1 82 ? -0.832 -11.061 3.263 1.00 82.19 82 ALA A O 1
ATOM 652 N N . THR A 1 83 ? -1.940 -11.275 1.312 1.00 82.88 83 THR A N 1
ATOM 653 C CA . THR A 1 83 ? -2.961 -10.246 1.597 1.00 82.88 83 THR A CA 1
ATOM 654 C C . THR A 1 83 ? -3.634 -10.470 2.946 1.00 82.88 83 THR A C 1
ATOM 656 O O . THR A 1 83 ? -3.725 -9.532 3.730 1.00 82.88 83 THR A O 1
ATOM 659 N N . ASP A 1 84 ? -4.028 -11.705 3.258 1.00 83.75 84 ASP A N 1
ATOM 660 C CA . ASP A 1 84 ? -4.708 -12.043 4.514 1.00 83.75 84 ASP A CA 1
ATOM 661 C C . ASP A 1 84 ? -3.824 -11.793 5.744 1.00 83.75 84 ASP A C 1
ATOM 663 O O . ASP A 1 84 ? -4.272 -11.270 6.771 1.00 83.75 84 ASP A O 1
ATOM 667 N N . 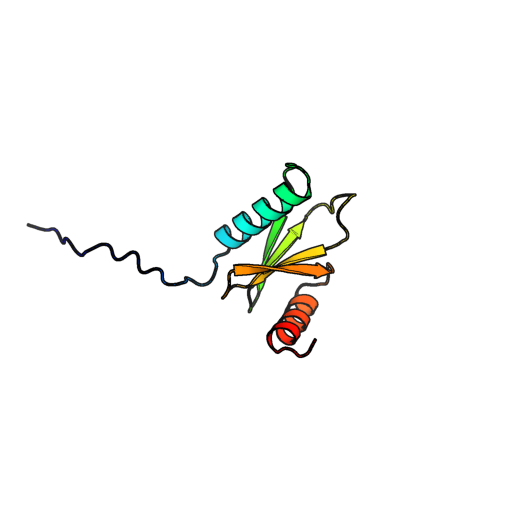THR A 1 85 ? -2.533 -12.119 5.629 1.00 86.38 85 THR A N 1
ATOM 668 C CA . THR A 1 85 ? -1.549 -11.846 6.679 1.00 86.38 85 THR A CA 1
ATOM 669 C C . THR A 1 85 ? -1.356 -10.346 6.853 1.00 86.38 85 THR A C 1
ATOM 671 O O . THR A 1 85 ? -1.377 -9.871 7.984 1.00 86.38 85 THR A O 1
ATOM 674 N N . LEU A 1 86 ? -1.223 -9.587 5.762 1.00 86.12 86 LEU A N 1
ATOM 675 C CA . LEU A 1 86 ? -1.090 -8.130 5.825 1.00 86.12 86 LEU A CA 1
ATOM 676 C C . LEU A 1 86 ? -2.328 -7.473 6.419 1.00 86.12 86 LEU A C 1
ATOM 678 O O . LEU A 1 86 ? -2.181 -6.633 7.295 1.00 86.12 86 LEU A O 1
ATOM 682 N N . ALA A 1 87 ? -3.530 -7.878 6.013 1.00 85.50 87 ALA A N 1
ATOM 683 C CA . ALA A 1 87 ? -4.772 -7.348 6.565 1.00 85.50 87 ALA A CA 1
ATOM 684 C C . ALA A 1 87 ? -4.844 -7.574 8.084 1.00 85.50 87 ALA A C 1
ATOM 686 O O . ALA A 1 87 ? -5.135 -6.647 8.842 1.00 85.50 87 ALA A O 1
ATOM 687 N N . THR A 1 88 ? -4.482 -8.778 8.537 1.00 87.19 88 THR A N 1
ATOM 688 C CA . THR A 1 88 ? -4.448 -9.128 9.964 1.00 87.19 88 THR A CA 1
ATOM 689 C C . THR A 1 88 ? -3.395 -8.321 10.729 1.00 87.19 88 THR A C 1
ATOM 691 O O . THR A 1 88 ? -3.694 -7.747 11.777 1.00 87.19 88 THR A O 1
ATOM 694 N N . GLN A 1 89 ? -2.158 -8.269 10.225 1.00 87.31 89 GLN A N 1
ATOM 695 C CA . GLN A 1 89 ? -1.051 -7.571 10.889 1.00 87.31 89 GLN A CA 1
ATOM 696 C C . GLN A 1 89 ? -1.262 -6.055 10.889 1.00 87.31 89 GLN A C 1
ATOM 698 O O . GLN A 1 89 ? -1.063 -5.401 11.908 1.00 87.31 89 GLN A O 1
ATOM 703 N N . TYR A 1 90 ? -1.755 -5.497 9.786 1.00 85.50 90 TYR A N 1
ATOM 704 C CA . TYR A 1 90 ? -2.086 -4.083 9.686 1.00 85.50 90 TYR A CA 1
ATOM 705 C C . TYR A 1 90 ? -3.225 -3.699 10.638 1.00 85.50 90 TYR A C 1
ATOM 707 O O . TYR A 1 90 ? -3.156 -2.665 11.300 1.00 85.50 90 TYR A O 1
ATOM 715 N N . GLY A 1 91 ? -4.240 -4.559 10.785 1.00 84.31 91 GLY A N 1
ATOM 716 C CA . GLY A 1 91 ? -5.301 -4.373 11.777 1.00 84.31 91 GLY A CA 1
ATOM 717 C C . GLY A 1 91 ? -4.777 -4.348 13.220 1.00 84.31 91 GLY A C 1
ATOM 718 O O . GLY A 1 91 ? -5.224 -3.533 14.026 1.00 84.31 91 GLY A O 1
ATOM 719 N N . ARG A 1 92 ? -3.788 -5.188 13.553 1.00 86.00 92 ARG A N 1
ATOM 720 C CA . ARG A 1 92 ? -3.105 -5.154 14.863 1.00 86.00 92 ARG A CA 1
ATOM 721 C C . ARG A 1 92 ? -2.285 -3.882 15.043 1.00 86.00 92 ARG A C 1
ATOM 723 O O . ARG A 1 92 ? -2.420 -3.219 16.067 1.00 86.00 92 ARG A O 1
ATOM 730 N N . TYR A 1 93 ? -1.517 -3.493 14.028 1.00 85.31 93 TYR A N 1
ATOM 731 C CA . TYR A 1 93 ? -0.739 -2.253 14.031 1.00 85.31 93 TYR A CA 1
ATOM 732 C C . TYR A 1 93 ? -1.618 -1.015 14.238 1.00 85.31 93 TYR A C 1
ATOM 734 O O . TYR A 1 93 ? -1.319 -0.192 15.099 1.00 85.31 93 TYR A O 1
ATOM 742 N N . ARG A 1 94 ? -2.759 -0.917 13.542 1.00 81.88 94 ARG A N 1
ATOM 743 C 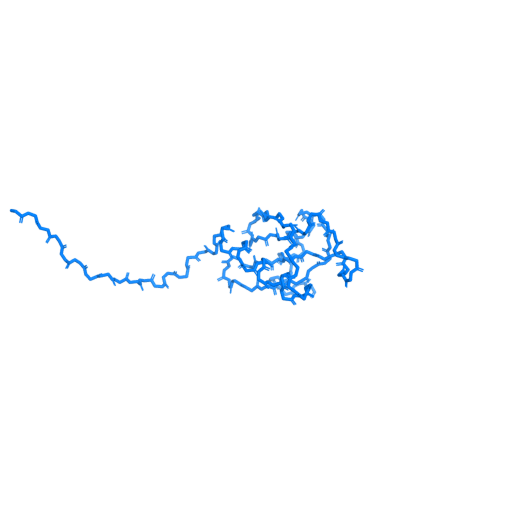CA . ARG A 1 94 ? -3.730 0.177 13.732 1.00 81.88 94 ARG A CA 1
ATOM 744 C C . ARG A 1 94 ? -4.295 0.247 15.151 1.00 81.88 94 ARG A C 1
ATOM 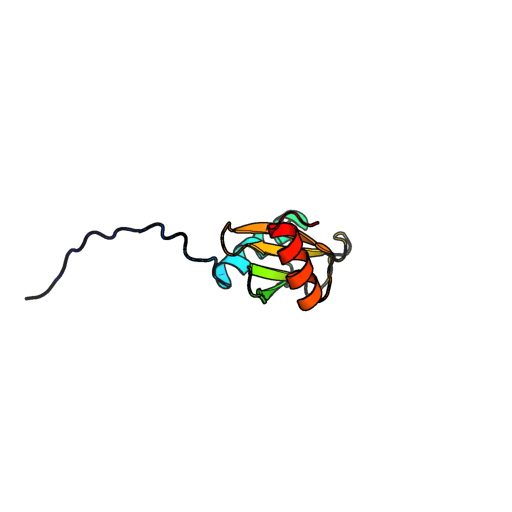746 O O . ARG A 1 94 ? -4.666 1.327 15.599 1.00 81.88 94 ARG A O 1
ATOM 753 N N . ARG A 1 95 ? -4.379 -0.889 15.845 1.00 84.62 95 ARG A N 1
ATOM 754 C CA . ARG A 1 95 ? -4.821 -0.973 17.245 1.00 84.62 95 ARG A CA 1
ATOM 755 C C . ARG A 1 95 ? -3.686 -0.765 18.255 1.00 84.62 95 ARG A C 1
ATOM 757 O O . ARG A 1 95 ? -3.961 -0.724 19.448 1.00 84.62 95 ARG A O 1
ATOM 764 N N . GLY A 1 96 ? -2.440 -0.617 17.797 1.00 81.88 96 GLY A N 1
ATOM 765 C CA . GLY A 1 96 ? -1.262 -0.514 18.663 1.00 81.88 96 GLY A CA 1
ATOM 766 C C . GLY A 1 96 ? -0.869 -1.839 19.325 1.00 81.88 96 GLY A C 1
ATOM 767 O O . GLY A 1 96 ? -0.249 -1.832 20.381 1.00 81.88 96 GLY A O 1
ATOM 768 N N . GLU A 1 97 ? -1.259 -2.971 18.737 1.00 78.38 97 GLU A N 1
ATOM 769 C CA . GLU A 1 97 ? -1.026 -4.324 19.269 1.00 78.38 97 GLU A CA 1
ATOM 770 C C . GLU A 1 97 ? 0.199 -5.021 18.642 1.00 78.38 97 GLU A C 1
ATOM 772 O O . GLU A 1 97 ? 0.312 -6.248 18.713 1.00 78.38 97 GLU A O 1
ATOM 777 N N . LEU A 1 98 ? 1.065 -4.264 17.961 1.00 69.12 98 LEU A N 1
ATOM 778 C CA . LEU A 1 98 ? 2.197 -4.771 17.182 1.00 69.12 98 LEU A CA 1
ATOM 779 C C . LEU A 1 98 ? 3.533 -4.253 17.715 1.00 69.12 98 LEU A C 1
ATOM 781 O O . LEU A 1 98 ? 3.573 -3.070 18.120 1.00 69.12 98 LEU A O 1
#